Protein AF-A0AAV3ZLS0-F1 (afdb_monomer)

Secondary structure (DSSP, 8-state):
----HHHHHHHHHHHHHHHHHHHT--TT--HHHHHHHHTPPPHHHHHHHHHHHHHHHHHT-TTSHHHHHHHSS-TTS--SS--S-TTTHHHHHHHT------

Sequence (102 aa):
MAVSCMVLRALDPIHHRGLRIALGAFRTTPINSLYAEAGEPSLEHRRMKLAFNYVLKLKSLPRNPCHDVVFEAPLSDFSADTKSEPNLVANTFEILRMPTSA

Organism: NCBI:txid259542

Solvent-accessible surface area (backbone atoms only — not comparable to full-atom values): 6647 Å² total; per-residue (Å²): 133,88,79,49,70,64,64,60,56,61,47,52,64,54,50,58,51,49,53,32,64,76,69,69,50,62,96,79,64,56,66,71,58,51,30,66,74,68,72,45,79,56,70,65,60,51,50,51,52,52,50,51,53,49,51,55,53,38,70,76,34,80,85,41,83,65,32,56,65,70,71,65,56,78,84,77,84,75,86,74,88,79,96,70,78,86,70,60,66,61,56,57,60,60,72,70,60,74,80,82,79,132

Structure (mmCIF, N/CA/C/O backbone):
data_AF-A0AAV3ZLS0-F1
#
_entry.id   AF-A0AAV3ZLS0-F1
#
loop_
_atom_site.group_PDB
_atom_site.id
_atom_site.type_symbol
_atom_site.label_atom_id
_atom_site.label_alt_id
_atom_site.label_comp_id
_atom_site.label_asym_id
_atom_site.label_entity_id
_atom_site.label_seq_id
_atom_site.pdbx_PDB_ins_code
_atom_site.Cartn_x
_atom_site.Cartn_y
_atom_site.Cartn_z
_atom_site.occupancy
_atom_site.B_iso_or_equiv
_atom_site.auth_seq_id
_atom_site.auth_comp_id
_atom_site.auth_asym_id
_atom_site.auth_atom_id
_atom_site.pdbx_PDB_model_num
ATOM 1 N N . MET A 1 1 ? -1.376 4.058 -20.031 1.00 38.41 1 MET A N 1
ATOM 2 C CA . MET A 1 1 ? -2.008 3.009 -19.194 1.00 38.41 1 MET A CA 1
ATOM 3 C C . MET A 1 1 ? -2.958 3.649 -18.185 1.00 38.41 1 MET A C 1
ATOM 5 O O . MET A 1 1 ? -2.587 3.866 -17.041 1.00 38.41 1 MET A O 1
ATOM 9 N N . ALA A 1 2 ? -4.192 3.958 -18.586 1.00 35.16 2 ALA A N 1
ATOM 10 C CA . ALA A 1 2 ? -5.249 4.316 -17.642 1.00 35.16 2 ALA A CA 1
ATOM 11 C C . ALA A 1 2 ? -5.858 3.020 -17.088 1.00 35.16 2 ALA A C 1
ATOM 13 O O . ALA A 1 2 ? -6.963 2.629 -17.458 1.00 35.16 2 ALA A O 1
ATOM 14 N N . VAL A 1 3 ? -5.107 2.298 -16.249 1.00 48.47 3 VAL A N 1
ATOM 15 C CA . VAL A 1 3 ? -5.670 1.182 -15.477 1.00 48.47 3 VAL A CA 1
ATOM 16 C C . VAL A 1 3 ? -6.552 1.803 -14.397 1.00 48.47 3 VAL A C 1
ATOM 18 O O . VAL A 1 3 ? -6.117 2.070 -13.285 1.00 48.47 3 VAL A O 1
ATOM 21 N N . SER A 1 4 ? -7.767 2.150 -14.823 1.00 49.28 4 SER A N 1
ATOM 22 C CA . SER A 1 4 ? -8.967 2.471 -14.057 1.00 49.28 4 SER A CA 1
ATOM 23 C C . SER A 1 4 ? -8.721 2.828 -12.589 1.00 49.28 4 SER A C 1
ATOM 25 O O . SER A 1 4 ? -8.787 1.975 -11.699 1.00 49.28 4 SER A O 1
ATOM 27 N N . CYS A 1 5 ? -8.513 4.120 -12.313 1.00 56.81 5 CYS A N 1
ATOM 28 C CA . CYS A 1 5 ? -8.502 4.603 -10.933 1.00 56.81 5 CYS A CA 1
ATOM 29 C C . CYS A 1 5 ? -9.819 4.249 -10.210 1.00 56.81 5 CYS A C 1
ATOM 31 O O . CYS A 1 5 ? -9.806 4.070 -8.996 1.00 56.81 5 CYS A O 1
ATOM 33 N N . MET A 1 6 ? -10.929 4.059 -10.946 1.00 57.72 6 MET A N 1
ATOM 34 C CA . MET A 1 6 ? -12.202 3.588 -10.390 1.00 57.72 6 MET A CA 1
ATOM 35 C C . MET A 1 6 ? -12.121 2.174 -9.815 1.00 57.72 6 MET A C 1
ATOM 37 O O . MET A 1 6 ? -12.609 1.958 -8.710 1.00 57.72 6 MET A O 1
ATOM 41 N N . VAL A 1 7 ? -11.505 1.219 -10.518 1.00 67.12 7 VAL A N 1
ATOM 42 C CA . VAL A 1 7 ? -11.425 -0.173 -10.033 1.00 67.12 7 VAL A CA 1
ATOM 43 C C . VAL A 1 7 ? -10.578 -0.254 -8.764 1.00 67.12 7 VAL A C 1
ATOM 45 O O . VAL A 1 7 ? -10.957 -0.932 -7.812 1.00 67.12 7 VAL A O 1
ATOM 48 N N . LEU A 1 8 ? -9.469 0.486 -8.705 1.00 76.81 8 LEU A N 1
ATOM 49 C CA . LEU A 1 8 ? -8.626 0.523 -7.508 1.00 76.81 8 LEU A CA 1
ATOM 50 C C . LEU A 1 8 ? -9.323 1.228 -6.337 1.00 76.81 8 LEU A C 1
ATOM 52 O O . LEU A 1 8 ? -9.265 0.734 -5.214 1.00 76.81 8 LEU A O 1
ATOM 56 N N . ARG A 1 9 ? -10.046 2.324 -6.597 1.00 80.69 9 ARG A N 1
ATOM 57 C CA . ARG A 1 9 ? -10.817 3.051 -5.573 1.00 80.69 9 ARG A CA 1
ATOM 58 C C . ARG A 1 9 ? -11.987 2.244 -5.014 1.00 80.69 9 ARG A C 1
ATOM 60 O O . ARG A 1 9 ? -12.313 2.380 -3.840 1.00 80.69 9 ARG A O 1
ATOM 67 N N . ALA A 1 10 ? -12.608 1.382 -5.819 1.00 86.69 10 ALA A N 1
ATOM 68 C CA . ALA A 1 10 ? -13.695 0.516 -5.361 1.00 86.69 10 ALA A CA 1
ATOM 69 C C . ALA A 1 10 ? -13.232 -0.545 -4.345 1.00 86.69 10 ALA A C 1
ATOM 71 O O . ALA A 1 10 ? -14.039 -1.037 -3.556 1.00 86.69 10 ALA A O 1
ATOM 72 N N . LEU A 1 11 ? -11.939 -0.882 -4.328 1.00 89.00 11 LEU A N 1
ATOM 73 C CA . LEU A 1 11 ? -11.387 -1.877 -3.411 1.00 89.00 11 LEU A CA 1
ATOM 74 C C . LEU A 1 11 ? -11.201 -1.336 -1.984 1.00 89.00 11 LEU A C 1
ATOM 76 O O . LEU A 1 11 ? -11.288 -2.095 -1.018 1.00 89.00 11 LEU A O 1
ATOM 80 N N . ASP A 1 12 ? -10.990 -0.029 -1.842 1.00 88.50 12 ASP A N 1
ATOM 81 C CA . ASP A 1 12 ? -10.748 0.629 -0.556 1.00 88.50 12 ASP A CA 1
ATOM 82 C C . ASP A 1 12 ? -11.921 0.466 0.442 1.00 88.50 12 ASP A C 1
ATOM 84 O O . ASP A 1 12 ? -11.686 0.016 1.569 1.00 88.50 12 ASP A O 1
ATOM 88 N N . PRO A 1 13 ? -13.201 0.715 0.078 1.00 89.75 13 PRO A N 1
ATOM 89 C CA . PRO A 1 13 ? -14.320 0.489 0.995 1.00 89.75 13 PRO A CA 1
ATOM 90 C C . PRO A 1 13 ? -14.527 -0.991 1.346 1.00 89.75 13 PRO A C 1
ATOM 92 O O . PRO A 1 13 ? -14.936 -1.298 2.469 1.00 89.75 13 PRO A O 1
ATOM 95 N N . ILE A 1 14 ? -14.224 -1.914 0.424 1.00 91.81 14 ILE A N 1
ATOM 96 C CA . ILE A 1 14 ? -14.310 -3.361 0.675 1.00 91.81 14 ILE A CA 1
ATOM 97 C C . ILE A 1 14 ? -13.278 -3.761 1.733 1.00 91.81 14 ILE A C 1
ATOM 99 O O . ILE A 1 14 ? -13.617 -4.458 2.6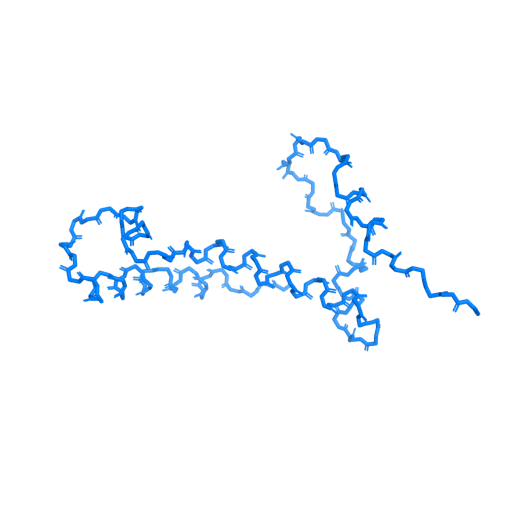90 1.00 91.81 14 ILE A O 1
ATOM 103 N N . HIS A 1 15 ? -12.045 -3.268 1.610 1.00 91.00 15 HIS A N 1
ATOM 104 C CA . HIS A 1 15 ? -10.971 -3.545 2.558 1.00 91.00 15 HIS A CA 1
ATOM 105 C C . HIS A 1 15 ? -11.277 -3.009 3.961 1.00 91.00 15 HIS A C 1
ATOM 107 O O . HIS A 1 15 ? -11.226 -3.769 4.929 1.00 91.00 15 HIS A O 1
ATOM 113 N N . HIS A 1 16 ? -11.691 -1.744 4.081 1.00 91.25 16 HIS A N 1
ATOM 114 C CA . HIS A 1 16 ? -12.044 -1.160 5.381 1.00 91.25 16 HIS A CA 1
ATOM 115 C C . HIS A 1 16 ? -13.196 -1.910 6.061 1.00 91.25 16 HIS A C 1
ATOM 117 O O . HIS A 1 16 ? -13.199 -2.094 7.281 1.00 91.25 16 HIS A O 1
ATOM 123 N N . ARG A 1 17 ? -14.191 -2.354 5.284 1.00 92.75 17 ARG A N 1
ATOM 124 C CA . ARG A 1 17 ? -15.317 -3.120 5.823 1.00 92.75 17 ARG A CA 1
ATOM 125 C C . ARG A 1 17 ? -14.901 -4.529 6.236 1.00 92.75 17 ARG A C 1
ATOM 127 O O . ARG A 1 17 ? -15.350 -4.990 7.281 1.00 92.75 17 ARG A O 1
ATOM 134 N N . GLY A 1 18 ? -14.033 -5.175 5.459 1.00 92.62 18 GLY A N 1
ATOM 135 C CA . GLY A 1 18 ? -13.452 -6.474 5.794 1.00 92.62 18 GLY A CA 1
ATOM 136 C C . GLY A 1 18 ? -12.693 -6.438 7.119 1.00 92.62 18 GLY A C 1
ATOM 137 O O . GLY A 1 18 ? -12.986 -7.244 7.997 1.00 92.62 18 GLY A O 1
ATOM 138 N N . LEU A 1 19 ? -11.813 -5.446 7.310 1.00 93.00 19 LEU A N 1
ATOM 139 C CA . LEU A 1 19 ? -11.090 -5.246 8.575 1.00 93.00 19 LEU A CA 1
ATOM 140 C C . LEU A 1 19 ? -12.042 -5.081 9.759 1.00 93.00 19 LEU A C 1
ATOM 142 O O . LEU A 1 19 ? -11.841 -5.668 10.816 1.00 93.00 19 LEU A O 1
ATOM 146 N N . ARG A 1 20 ? -13.124 -4.323 9.569 1.00 93.88 20 ARG A N 1
ATOM 147 C CA . ARG A 1 20 ? -14.114 -4.098 10.621 1.00 93.88 20 ARG A CA 1
ATOM 148 C C . ARG A 1 20 ? -14.849 -5.377 11.027 1.00 93.88 20 ARG A C 1
ATOM 150 O O . ARG A 1 20 ? -15.103 -5.571 12.210 1.00 93.88 20 ARG A O 1
ATOM 157 N N . ILE A 1 21 ? -15.184 -6.234 10.061 1.00 94.31 21 ILE A N 1
ATOM 158 C CA . ILE A 1 21 ? -15.827 -7.531 10.319 1.00 94.31 21 ILE A CA 1
ATOM 159 C C . ILE A 1 21 ? -14.841 -8.488 10.997 1.00 94.31 21 ILE A C 1
ATOM 161 O O . ILE A 1 21 ? -15.211 -9.129 11.973 1.00 94.31 21 ILE A O 1
ATOM 165 N N . ALA A 1 22 ? -13.596 -8.552 10.518 1.00 92.88 22 ALA A N 1
ATOM 166 C CA . ALA A 1 22 ? -12.570 -9.444 11.056 1.00 92.88 22 ALA A CA 1
ATOM 167 C C . ALA A 1 22 ? -12.174 -9.094 12.500 1.00 92.88 22 ALA A C 1
ATOM 169 O O . ALA A 1 22 ? -12.031 -9.990 13.325 1.00 92.88 22 ALA A O 1
ATOM 170 N N . LEU A 1 23 ? -12.045 -7.800 12.812 1.00 91.19 23 LEU A N 1
ATOM 171 C CA . LEU A 1 23 ? -11.713 -7.310 14.154 1.00 91.19 23 LEU A CA 1
ATOM 172 C C . LEU A 1 23 ? -12.928 -7.191 15.089 1.00 91.19 23 LEU A C 1
ATOM 174 O O . LEU A 1 23 ? -12.764 -6.902 16.269 1.00 91.19 23 LEU A O 1
ATOM 178 N N . GLY A 1 24 ? -14.156 -7.330 14.578 1.00 93.31 24 GLY A N 1
ATOM 179 C CA . GLY A 1 24 ? -15.370 -7.084 15.367 1.00 93.31 24 GLY A CA 1
ATOM 180 C C . GLY A 1 24 ? -15.530 -5.628 15.834 1.00 93.31 24 GLY A C 1
ATOM 181 O O . GLY A 1 24 ? -16.191 -5.361 16.835 1.00 93.31 24 GLY A O 1
ATOM 182 N N . ALA A 1 25 ? -14.930 -4.667 15.130 1.00 92.06 25 ALA A N 1
ATOM 183 C CA . ALA A 1 25 ? -14.915 -3.268 15.544 1.00 92.06 25 ALA A CA 1
ATOM 184 C C . ALA A 1 25 ? -16.259 -2.555 15.277 1.00 92.06 25 ALA A C 1
ATOM 186 O O . ALA A 1 25 ? -16.940 -2.808 14.277 1.00 92.06 25 ALA A O 1
ATOM 187 N N . PHE A 1 26 ? -16.635 -1.598 16.138 1.00 90.31 26 PHE A N 1
ATOM 188 C CA . PHE A 1 26 ? -17.852 -0.785 15.960 1.00 90.31 26 PHE A CA 1
ATOM 189 C C . PHE A 1 26 ? -17.886 -0.101 14.604 1.00 90.31 26 PHE A C 1
ATOM 191 O O . PHE A 1 26 ? -16.841 0.300 14.131 1.00 90.31 26 PHE A O 1
ATOM 198 N N . ARG A 1 27 ? -19.064 0.140 14.011 1.00 86.50 27 ARG A N 1
ATOM 199 C CA . ARG A 1 27 ? -19.232 0.819 12.699 1.00 86.50 27 ARG A CA 1
ATOM 200 C C . ARG A 1 27 ? -18.613 2.219 12.610 1.00 86.50 27 ARG A C 1
ATOM 202 O O . ARG A 1 27 ? -18.310 2.666 11.510 1.00 86.50 27 ARG A O 1
ATOM 209 N N . THR A 1 28 ? -18.420 2.876 13.748 1.00 92.88 28 THR A N 1
ATOM 210 C CA . THR A 1 28 ? -17.894 4.240 13.872 1.00 92.88 28 THR A CA 1
ATOM 211 C C . THR A 1 28 ? -16.396 4.298 14.155 1.00 92.88 28 THR A C 1
ATOM 213 O O . THR A 1 28 ? -15.849 5.397 14.181 1.00 92.88 28 THR A O 1
ATOM 216 N N . THR A 1 29 ? -15.707 3.163 14.362 1.00 91.25 29 THR A N 1
ATOM 217 C CA . THR A 1 29 ? -14.259 3.217 14.612 1.00 91.25 29 THR A CA 1
ATOM 218 C C . THR A 1 29 ? -13.532 3.840 13.416 1.00 91.25 29 THR A C 1
ATOM 220 O O . THR A 1 29 ? -13.830 3.481 12.263 1.00 91.25 29 THR A O 1
ATOM 223 N N . PRO A 1 30 ? -12.597 4.772 13.668 1.00 91.31 30 PRO A N 1
ATOM 224 C CA . PRO A 1 30 ? -11.825 5.406 12.614 1.00 91.31 30 PRO A CA 1
ATOM 225 C C . PRO A 1 30 ? -10.872 4.398 11.962 1.00 91.31 30 PRO A C 1
ATOM 227 O O . PRO A 1 30 ? -10.389 3.460 12.596 1.00 91.31 30 PRO A O 1
ATOM 230 N N . ILE A 1 31 ? -10.584 4.605 10.678 1.00 88.81 31 ILE A N 1
ATOM 231 C CA . ILE A 1 31 ? -9.789 3.680 9.855 1.00 88.81 31 ILE A CA 1
ATOM 232 C C . ILE A 1 31 ? -8.344 3.559 10.362 1.00 88.81 31 ILE A C 1
ATOM 234 O O . ILE A 1 31 ? -7.789 2.467 10.372 1.00 88.81 31 ILE A O 1
ATOM 238 N N . ASN A 1 32 ? -7.758 4.651 10.856 1.00 89.75 32 ASN A N 1
ATOM 239 C CA . ASN A 1 32 ? -6.392 4.634 11.385 1.00 89.75 32 ASN A CA 1
ATOM 240 C C . ASN A 1 3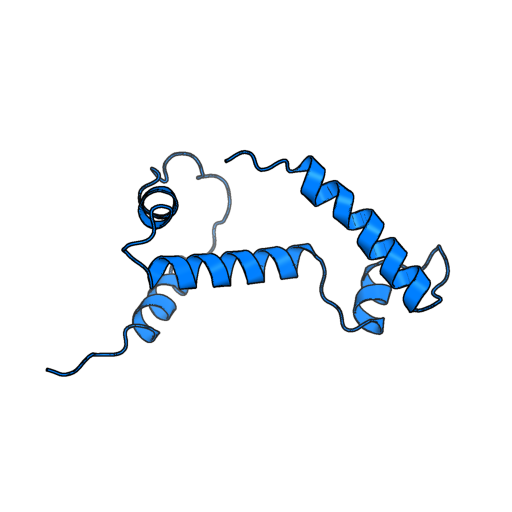2 ? -6.257 3.694 12.592 1.00 89.75 32 ASN A C 1
ATOM 242 O O . ASN A 1 32 ? -5.273 2.969 12.699 1.00 89.75 32 ASN A O 1
ATOM 246 N N . SER A 1 33 ? -7.272 3.652 13.460 1.00 91.75 33 SER A N 1
ATOM 247 C CA . SER A 1 33 ? -7.307 2.706 14.578 1.00 91.75 33 SER A CA 1
ATOM 248 C C . SER A 1 33 ? -7.487 1.264 14.103 1.00 91.75 33 SER A C 1
ATOM 250 O O . SER A 1 33 ? -6.898 0.368 14.690 1.00 91.75 33 SER A O 1
ATOM 252 N N . LEU A 1 34 ? -8.244 1.029 13.021 1.00 91.81 34 LEU A N 1
ATOM 253 C CA . LEU A 1 34 ? -8.366 -0.310 12.428 1.00 91.81 34 LEU A CA 1
ATOM 254 C C . LEU A 1 34 ? -7.026 -0.821 11.891 1.00 91.81 34 LEU A C 1
ATOM 256 O O . LEU A 1 34 ? -6.718 -1.992 12.075 1.00 91.81 34 LEU A O 1
ATOM 260 N N . TYR A 1 35 ? -6.233 0.040 11.250 1.00 92.69 35 TYR A N 1
ATOM 261 C CA . TYR A 1 35 ? -4.902 -0.333 10.767 1.00 92.69 35 TYR A CA 1
ATOM 262 C C . TYR A 1 35 ? -3.933 -0.641 11.910 1.00 92.69 35 TYR A C 1
ATOM 264 O O . TYR A 1 35 ? -3.201 -1.625 11.835 1.00 92.69 35 TYR A O 1
ATOM 272 N N . ALA A 1 36 ? -3.965 0.157 12.982 1.00 90.88 36 ALA A N 1
ATOM 273 C CA . ALA A 1 36 ? -3.144 -0.087 14.165 1.00 90.88 36 ALA A CA 1
ATOM 274 C C . ALA A 1 36 ? -3.477 -1.433 14.832 1.00 90.88 36 ALA A C 1
ATOM 276 O O . ALA A 1 36 ? -2.567 -2.185 15.163 1.00 90.88 36 ALA A O 1
ATOM 277 N N . GLU A 1 37 ? -4.766 -1.753 14.970 1.00 91.88 37 GLU A N 1
ATOM 278 C CA . GLU A 1 37 ? -5.222 -2.992 15.612 1.00 91.88 37 GLU A CA 1
ATOM 279 C C . GLU A 1 37 ? -5.001 -4.232 14.733 1.00 91.88 37 GLU A C 1
ATOM 281 O O . GLU A 1 37 ? -4.579 -5.277 15.216 1.00 91.88 37 GLU A O 1
ATOM 286 N N . ALA A 1 38 ? -5.255 -4.129 13.423 1.00 89.44 38 ALA A N 1
ATOM 287 C CA . ALA A 1 38 ? -5.027 -5.231 12.487 1.00 89.44 38 ALA A CA 1
ATOM 288 C C . ALA A 1 38 ? -3.536 -5.505 12.229 1.00 89.44 38 ALA A C 1
ATOM 290 O O . ALA A 1 38 ? -3.202 -6.560 11.696 1.00 89.44 38 ALA A O 1
ATOM 291 N N . GLY A 1 39 ? -2.653 -4.543 12.523 1.00 89.50 39 GLY A N 1
ATOM 292 C CA . GLY A 1 39 ? -1.247 -4.587 12.110 1.00 89.50 39 GLY A CA 1
ATOM 293 C C . GLY A 1 39 ? -1.049 -4.490 10.590 1.00 89.50 39 GLY A C 1
ATOM 294 O O . GLY A 1 39 ? 0.035 -4.780 10.087 1.00 89.50 39 GLY A O 1
ATOM 295 N N . GLU A 1 40 ? -2.085 -4.090 9.849 1.00 87.62 40 GLU A N 1
ATOM 296 C CA . GLU A 1 40 ? -2.078 -4.021 8.388 1.00 87.62 40 GLU A CA 1
ATOM 297 C C . GLU A 1 40 ? -1.905 -2.569 7.911 1.00 87.62 40 GLU A C 1
ATOM 299 O O . GLU A 1 40 ? -2.598 -1.672 8.397 1.00 87.62 40 GLU A O 1
ATOM 304 N N . PRO A 1 41 ? -1.015 -2.299 6.938 1.00 85.81 41 PRO A N 1
ATOM 305 C CA . PRO A 1 41 ? -0.877 -0.977 6.341 1.00 85.81 41 PRO A CA 1
ATOM 306 C C . PRO A 1 41 ? -2.020 -0.683 5.359 1.00 85.81 41 PRO A C 1
ATOM 308 O O . PRO A 1 41 ? -2.664 -1.589 4.827 1.00 85.81 41 PRO A O 1
ATOM 311 N N . SER A 1 42 ? -2.228 0.596 5.032 1.00 86.62 42 SER A N 1
ATOM 312 C CA . SER A 1 42 ? -3.240 0.966 4.038 1.00 86.62 42 SER A CA 1
ATOM 313 C C . SER A 1 42 ? -2.938 0.388 2.648 1.00 86.62 42 SER A C 1
ATOM 315 O O . SER A 1 42 ? -1.782 0.167 2.262 1.00 86.62 42 SER A O 1
ATOM 317 N N . LEU A 1 43 ? -3.994 0.178 1.853 1.00 87.38 43 LEU A N 1
ATOM 318 C CA . LEU A 1 43 ? -3.872 -0.346 0.488 1.00 87.38 43 LEU A CA 1
ATOM 319 C C . LEU A 1 43 ? -2.967 0.508 -0.404 1.00 87.38 43 LEU A C 1
ATOM 321 O O . LEU A 1 43 ? -2.303 -0.031 -1.285 1.00 87.38 43 LEU A O 1
ATOM 325 N N . GLU A 1 44 ? -2.910 1.816 -0.173 1.00 86.62 44 GLU A N 1
ATOM 326 C CA . GLU A 1 44 ? -2.024 2.723 -0.898 1.00 86.62 44 GLU A CA 1
A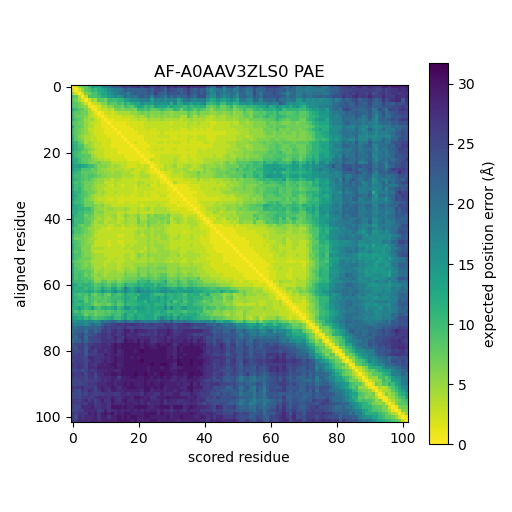TOM 327 C C . GLU A 1 44 ? -0.548 2.381 -0.674 1.00 86.62 44 GLU A C 1
ATOM 329 O O . GLU A 1 44 ? 0.185 2.163 -1.640 1.00 86.62 44 GLU A O 1
ATOM 334 N N . HIS A 1 45 ? -0.128 2.218 0.583 1.00 87.25 45 HIS A N 1
ATOM 335 C CA . HIS A 1 45 ? 1.243 1.823 0.913 1.00 87.25 45 HIS A CA 1
ATOM 336 C C . HIS A 1 45 ? 1.587 0.460 0.314 1.00 87.25 45 HIS A C 1
ATOM 338 O O . HIS A 1 45 ? 2.678 0.257 -0.225 1.00 87.25 45 HIS A O 1
ATOM 344 N N . ARG A 1 46 ? 0.635 -0.479 0.343 1.00 89.81 46 ARG A N 1
ATOM 345 C CA . ARG A 1 46 ? 0.807 -1.787 -0.292 1.00 89.81 46 ARG A CA 1
ATOM 346 C C . ARG A 1 46 ? 0.977 -1.659 -1.807 1.00 89.81 46 ARG A C 1
ATOM 348 O O . ARG A 1 46 ? 1.873 -2.294 -2.358 1.00 89.81 46 ARG A O 1
ATOM 355 N N . ARG A 1 47 ? 0.172 -0.831 -2.479 1.00 90.25 47 ARG A N 1
ATOM 356 C CA . 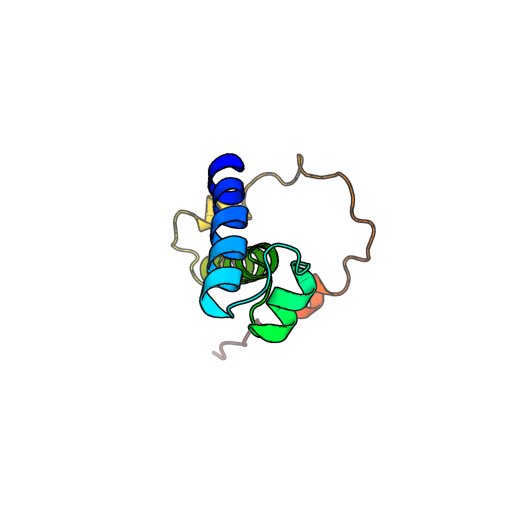ARG A 1 47 ? 0.297 -0.555 -3.923 1.00 90.25 47 ARG A CA 1
ATOM 357 C C . ARG A 1 47 ? 1.650 0.066 -4.248 1.00 90.25 47 ARG A C 1
ATOM 359 O O . ARG A 1 47 ? 2.303 -0.413 -5.168 1.00 90.25 47 ARG A O 1
ATOM 366 N N . MET A 1 48 ? 2.100 1.050 -3.472 1.00 89.88 48 MET A N 1
ATOM 367 C CA . MET A 1 48 ? 3.413 1.676 -3.648 1.00 89.88 48 MET A CA 1
ATOM 368 C C . MET A 1 48 ? 4.544 0.652 -3.494 1.00 89.88 48 MET A C 1
ATOM 370 O O . MET A 1 48 ? 5.409 0.561 -4.362 1.00 89.88 48 MET A O 1
ATOM 374 N N . LYS A 1 49 ? 4.501 -0.188 -2.453 1.00 91.38 49 LYS A N 1
ATOM 375 C CA . LYS A 1 49 ? 5.480 -1.267 -2.248 1.00 91.38 49 LYS A CA 1
ATOM 376 C C . LYS A 1 49 ? 5.497 -2.257 -3.415 1.00 91.38 49 LYS A C 1
ATOM 378 O O . LYS A 1 49 ? 6.567 -2.642 -3.881 1.00 91.38 49 LYS A O 1
ATOM 383 N N . LEU A 1 50 ? 4.324 -2.676 -3.892 1.00 90.19 50 LEU A N 1
ATOM 384 C CA . LEU A 1 50 ? 4.214 -3.583 -5.037 1.00 90.19 50 LEU A CA 1
ATOM 385 C C . LEU A 1 50 ? 4.741 -2.936 -6.320 1.00 90.19 50 LEU A C 1
ATOM 387 O O . LEU A 1 50 ? 5.481 -3.585 -7.054 1.00 90.19 50 LEU A O 1
ATOM 391 N N . ALA A 1 51 ? 4.391 -1.674 -6.571 1.00 88.50 51 ALA A N 1
ATOM 392 C CA . ALA A 1 51 ? 4.868 -0.920 -7.722 1.00 88.50 51 ALA A CA 1
ATOM 393 C C . ALA A 1 51 ? 6.395 -0.799 -7.698 1.00 88.50 51 ALA A C 1
ATOM 395 O O . ALA A 1 51 ? 7.050 -1.109 -8.689 1.00 88.50 51 ALA A O 1
ATOM 396 N N . PHE A 1 52 ? 6.968 -0.451 -6.546 1.00 90.00 52 PHE A N 1
ATOM 397 C CA . PHE A 1 52 ? 8.413 -0.361 -6.370 1.00 90.00 52 PHE A CA 1
ATOM 398 C C . PHE A 1 52 ? 9.108 -1.701 -6.640 1.00 90.00 52 PHE A C 1
ATOM 400 O O . PHE A 1 52 ? 10.010 -1.777 -7.471 1.00 90.00 52 PHE A O 1
ATOM 407 N N . ASN A 1 53 ? 8.632 -2.784 -6.021 1.00 90.81 53 ASN A N 1
ATOM 408 C CA . ASN A 1 53 ? 9.169 -4.126 -6.254 1.00 90.81 53 ASN A CA 1
ATOM 409 C C . ASN A 1 53 ? 9.066 -4.549 -7.725 1.00 90.81 53 ASN A C 1
ATOM 411 O O . ASN A 1 53 ? 9.973 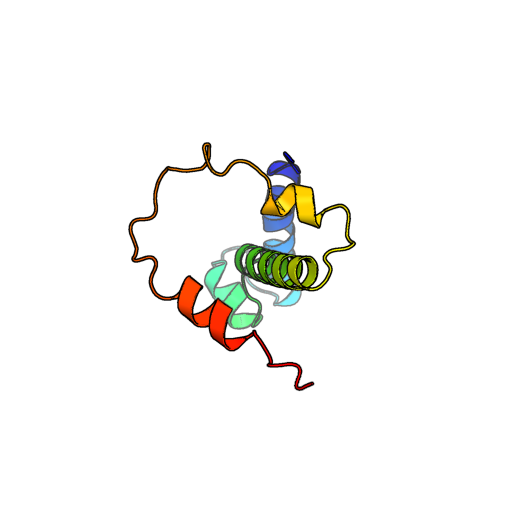-5.191 -8.254 1.00 90.81 53 ASN A O 1
ATOM 415 N N . TYR A 1 54 ? 7.964 -4.197 -8.387 1.00 90.25 54 TYR A N 1
ATOM 416 C CA . TYR A 1 54 ? 7.763 -4.487 -9.799 1.00 90.25 54 TYR A CA 1
ATOM 417 C C . TYR A 1 54 ? 8.765 -3.731 -10.673 1.00 90.25 54 TYR A C 1
ATOM 419 O O . TYR A 1 54 ? 9.407 -4.349 -11.517 1.00 90.25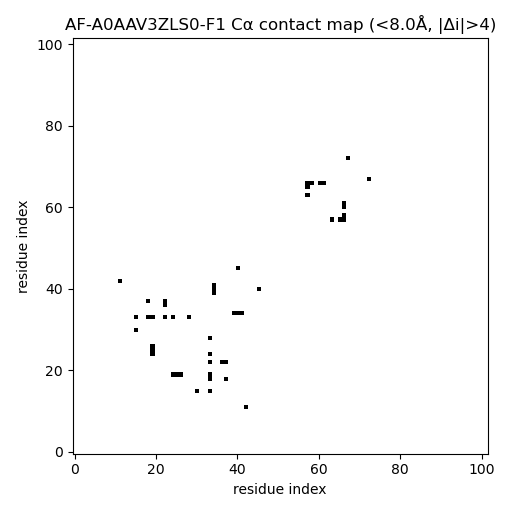 54 TYR A O 1
ATOM 427 N N . VAL A 1 55 ? 8.974 -2.436 -10.423 1.00 87.31 55 VAL A N 1
ATOM 428 C CA . VAL A 1 55 ? 9.964 -1.615 -11.140 1.00 87.31 55 VAL A CA 1
ATOM 429 C C . VAL A 1 55 ? 11.383 -2.148 -10.933 1.00 87.31 55 VAL A C 1
ATOM 431 O O . VAL A 1 55 ? 12.129 -2.286 -11.901 1.00 87.31 55 VAL A O 1
ATOM 434 N N . LEU A 1 56 ? 11.752 -2.517 -9.703 1.00 88.81 56 LEU A N 1
ATOM 435 C CA . LEU A 1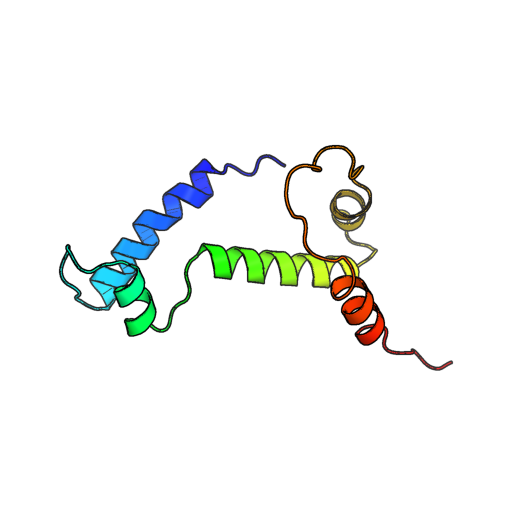 56 ? 13.056 -3.129 -9.428 1.00 88.81 56 LEU A CA 1
ATOM 436 C C . LEU A 1 56 ? 13.247 -4.432 -10.210 1.00 88.81 56 LEU A C 1
ATOM 438 O O . LEU A 1 56 ? 14.286 -4.646 -10.837 1.00 88.81 56 LEU A O 1
ATOM 442 N N . LYS A 1 57 ? 12.225 -5.292 -10.219 1.00 88.19 57 LYS A N 1
ATOM 443 C CA . LYS A 1 57 ? 12.259 -6.553 -10.961 1.00 88.19 57 LYS A CA 1
ATOM 444 C C . LYS A 1 57 ? 12.335 -6.327 -12.471 1.00 88.19 57 LYS A C 1
ATOM 446 O O . LYS A 1 57 ? 13.080 -7.032 -13.144 1.00 88.19 57 LYS A O 1
ATOM 451 N N . LEU A 1 58 ? 11.598 -5.348 -12.992 1.00 88.25 58 LEU A N 1
ATOM 452 C CA . LEU A 1 58 ? 11.653 -4.950 -14.398 1.00 88.25 58 LEU A CA 1
ATOM 453 C C . LEU A 1 58 ? 13.053 -4.500 -14.797 1.00 88.25 58 LEU A C 1
ATOM 455 O O . LEU A 1 58 ? 13.552 -4.929 -15.830 1.00 88.25 58 LEU A O 1
ATOM 459 N N . LYS A 1 59 ? 13.709 -3.698 -13.957 1.00 83.25 59 LYS A N 1
ATOM 460 C CA . LYS A 1 59 ? 15.067 -3.213 -14.212 1.00 83.25 59 LYS A CA 1
ATOM 461 C C . LYS A 1 59 ? 16.105 -4.338 -14.248 1.00 83.25 59 LYS A C 1
ATOM 463 O O . LYS A 1 59 ? 17.057 -4.271 -15.014 1.00 83.25 59 LYS A O 1
ATOM 468 N N . SER A 1 60 ? 15.906 -5.393 -13.460 1.00 85.56 60 SER A N 1
ATOM 469 C CA . SER A 1 60 ? 16.760 -6.587 -1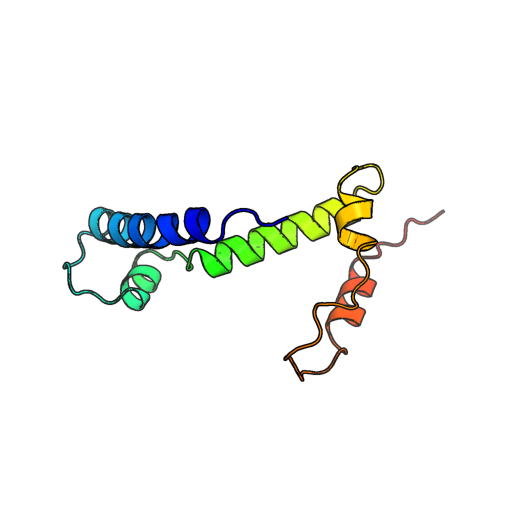3.501 1.00 85.56 60 SER A CA 1
ATOM 470 C C . SER A 1 60 ? 16.498 -7.491 -14.718 1.00 85.56 60 SER A C 1
ATOM 472 O O . SER A 1 60 ? 17.255 -8.437 -14.935 1.00 85.56 60 SER A O 1
ATOM 474 N N . LEU A 1 61 ? 15.428 -7.256 -15.486 1.00 86.38 61 LEU A N 1
ATOM 475 C CA . LEU A 1 61 ? 14.990 -8.105 -16.596 1.00 86.38 61 LEU A CA 1
ATOM 476 C C . LEU A 1 61 ? 14.904 -7.296 -17.904 1.00 86.38 61 LEU A C 1
ATOM 478 O O . LEU A 1 61 ? 13.800 -7.009 -18.373 1.00 86.38 61 LEU A O 1
ATOM 482 N N . PRO A 1 62 ? 16.046 -6.992 -18.550 1.00 77.12 62 PRO A N 1
ATOM 483 C CA . PRO A 1 62 ? 16.089 -6.155 -19.755 1.00 77.12 62 PRO A CA 1
ATOM 484 C C . PRO A 1 62 ? 15.404 -6.791 -20.976 1.00 77.12 62 PRO A C 1
ATOM 486 O O . PRO A 1 62 ? 15.102 -6.112 -21.942 1.00 77.12 62 PRO A O 1
ATOM 489 N N . ARG A 1 63 ? 15.132 -8.103 -20.946 1.00 83.25 63 ARG A N 1
ATOM 490 C CA . ARG A 1 63 ? 14.421 -8.821 -22.020 1.00 83.25 63 ARG A CA 1
ATOM 491 C C . ARG A 1 63 ? 12.894 -8.694 -21.930 1.00 83.25 63 ARG A C 1
ATOM 493 O O . ARG A 1 63 ? 12.177 -9.193 -22.794 1.00 83.25 63 ARG A O 1
ATOM 500 N N . ASN A 1 64 ? 12.366 -8.112 -20.858 1.00 81.94 64 ASN A N 1
ATOM 501 C CA . ASN A 1 64 ? 10.926 -8.008 -20.686 1.00 81.94 64 ASN A CA 1
ATOM 502 C C . ASN A 1 64 ? 10.356 -6.882 -21.574 1.00 81.94 64 ASN A C 1
ATOM 504 O O . ASN A 1 64 ? 10.825 -5.758 -21.457 1.00 81.94 64 ASN A O 1
ATOM 508 N N . PRO A 1 65 ? 9.295 -7.111 -22.369 1.00 81.69 65 PRO A N 1
ATOM 509 C CA . PRO A 1 65 ? 8.743 -6.094 -23.279 1.00 81.69 65 PRO A CA 1
ATOM 510 C C . PRO A 1 65 ? 8.168 -4.859 -22.567 1.00 81.69 65 PRO A C 1
ATOM 512 O O . PRO A 1 65 ? 7.976 -3.814 -23.174 1.00 81.69 65 PRO A O 1
ATOM 515 N N . CYS A 1 66 ? 7.879 -4.966 -21.267 1.00 77.88 66 CYS A N 1
ATOM 516 C CA . CYS A 1 66 ? 7.450 -3.834 -20.445 1.00 77.88 66 CYS A CA 1
ATOM 517 C C . CYS A 1 66 ? 8.629 -2.991 -19.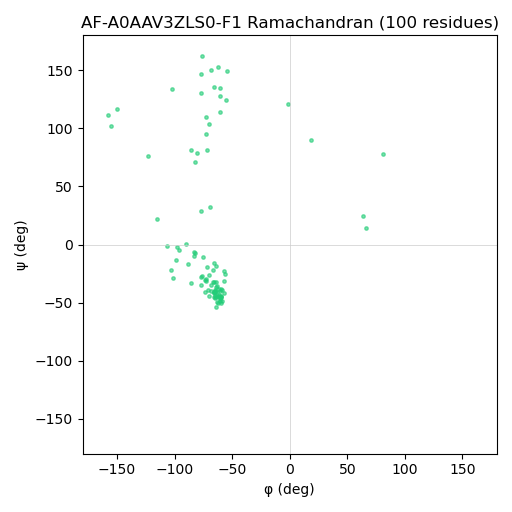919 1.00 77.88 66 CYS A C 1
ATOM 519 O O . CYS A 1 66 ? 8.385 -1.978 -19.274 1.00 77.88 66 CYS A O 1
ATOM 521 N N . HIS A 1 67 ? 9.884 -3.408 -20.125 1.00 82.12 67 HIS A N 1
ATOM 522 C CA . HIS A 1 67 ? 11.061 -2.628 -19.736 1.00 82.12 67 HIS A CA 1
ATOM 523 C C . HIS A 1 67 ? 11.107 -1.320 -20.536 1.00 82.12 67 HIS A C 1
ATOM 525 O O . HIS A 1 67 ? 11.083 -0.238 -19.954 1.00 82.12 67 HIS A O 1
ATOM 531 N N . ASP A 1 68 ? 11.038 -1.425 -21.859 1.00 78.44 68 ASP A N 1
ATOM 532 C CA . ASP A 1 68 ? 11.171 -0.278 -22.760 1.00 78.44 68 ASP A CA 1
ATOM 533 C C . ASP A 1 68 ? 10.005 0.703 -22.565 1.00 78.44 68 ASP A C 1
ATOM 535 O O . ASP A 1 68 ? 10.194 1.903 -22.421 1.00 78.44 68 ASP A O 1
ATOM 539 N N . VAL A 1 69 ? 8.788 0.186 -22.373 1.00 81.25 69 VAL A N 1
ATOM 540 C CA . VAL A 1 69 ? 7.592 1.011 -22.121 1.00 81.25 69 VAL A CA 1
ATOM 541 C C . VAL A 1 69 ? 7.674 1.811 -20.813 1.00 81.25 69 VAL A C 1
ATOM 543 O O . VAL A 1 69 ? 7.154 2.922 -20.739 1.00 81.25 69 VAL A O 1
ATOM 546 N N . VAL A 1 70 ? 8.278 1.251 -19.761 1.00 79.56 70 VAL A N 1
ATOM 547 C CA . VAL A 1 70 ? 8.343 1.898 -18.438 1.00 79.56 70 VAL A CA 1
ATOM 548 C C . VAL A 1 70 ? 9.534 2.852 -18.331 1.00 79.56 70 VAL A C 1
ATOM 550 O O . VAL A 1 70 ? 9.424 3.863 -17.639 1.00 79.56 70 VAL A O 1
ATOM 553 N N . PHE A 1 71 ? 10.653 2.553 -18.996 1.00 79.12 71 PHE A N 1
ATOM 554 C CA . PHE A 1 71 ? 11.896 3.322 -18.869 1.00 79.12 71 PHE A CA 1
ATOM 555 C C . PHE A 1 71 ? 12.190 4.266 -20.046 1.00 79.12 71 PHE A C 1
ATOM 557 O O . PHE A 1 71 ? 12.923 5.230 -19.841 1.00 79.12 71 PHE A O 1
ATOM 564 N N . GLU A 1 72 ? 11.623 4.048 -21.237 1.00 68.94 72 GLU A N 1
ATOM 565 C CA . GLU A 1 72 ? 11.817 4.921 -22.412 1.00 68.94 72 GLU A CA 1
ATOM 566 C C . GLU A 1 72 ? 10.682 5.934 -22.624 1.00 68.94 72 GLU A C 1
ATOM 568 O O . GLU A 1 72 ? 10.744 6.751 -23.544 1.00 68.94 72 GLU A O 1
ATOM 573 N N . ALA A 1 73 ? 9.637 5.921 -21.789 1.00 62.72 73 ALA A N 1
ATOM 574 C CA . ALA A 1 73 ? 8.569 6.909 -21.892 1.00 62.72 73 ALA A CA 1
ATOM 575 C C . ALA A 1 73 ? 9.140 8.333 -21.694 1.00 62.72 73 ALA A C 1
ATOM 577 O O . ALA A 1 73 ? 9.812 8.576 -20.686 1.00 62.72 73 ALA A O 1
ATOM 578 N N . PRO A 1 74 ? 8.883 9.289 -22.612 1.00 50.91 74 PRO A N 1
ATOM 579 C CA . PRO A 1 74 ? 9.370 10.653 -22.462 1.00 50.91 74 PRO A CA 1
ATOM 580 C C . PRO A 1 74 ? 8.794 11.266 -21.181 1.00 50.91 74 PRO A C 1
ATOM 582 O O . PRO A 1 74 ? 7.593 11.481 -21.041 1.00 50.91 74 PRO A O 1
ATOM 585 N N . LEU A 1 75 ? 9.688 11.542 -20.232 1.00 51.56 75 LEU A N 1
ATOM 586 C CA . LEU A 1 75 ? 9.441 12.181 -18.935 1.00 51.56 75 LEU A CA 1
ATOM 587 C C . LEU A 1 75 ? 9.062 13.675 -19.069 1.00 51.56 75 LEU A C 1
ATOM 589 O O . LEU A 1 75 ? 9.429 14.480 -18.217 1.00 51.56 75 LEU A O 1
ATOM 593 N N . SER A 1 76 ? 8.378 14.089 -20.140 1.00 49.03 76 SER A N 1
ATOM 594 C CA . SER A 1 76 ? 8.003 15.493 -20.369 1.00 49.03 76 SER A CA 1
ATOM 595 C C . SER A 1 76 ? 6.667 15.890 -19.740 1.00 49.03 76 SER A C 1
ATOM 597 O O . SER A 1 76 ? 6.427 17.079 -19.556 1.00 49.03 76 SER A O 1
ATOM 599 N N . ASP A 1 77 ? 5.820 14.925 -19.370 1.00 48.25 77 ASP A N 1
ATOM 600 C CA . ASP A 1 77 ? 4.408 15.211 -19.067 1.00 48.25 77 ASP A CA 1
ATOM 601 C C . ASP A 1 77 ? 4.062 15.155 -17.561 1.00 48.25 77 ASP A C 1
ATOM 603 O O . ASP A 1 77 ? 2.921 15.405 -17.180 1.00 48.25 77 ASP A O 1
ATOM 607 N N . PHE A 1 78 ? 5.028 14.845 -16.682 1.00 51.19 78 PHE A N 1
ATOM 608 C CA . PHE A 1 78 ? 4.816 14.668 -15.228 1.00 51.19 78 PHE A CA 1
ATOM 609 C C . PHE A 1 78 ? 5.533 15.703 -14.343 1.00 51.19 78 PHE A C 1
ATOM 611 O O . PHE A 1 78 ? 5.769 15.466 -13.158 1.00 51.19 78 PHE A O 1
ATOM 618 N N . SER A 1 79 ? 5.876 16.874 -14.876 1.00 42.03 79 SER A N 1
ATOM 619 C CA . SER A 1 79 ? 6.377 17.996 -14.077 1.00 42.03 79 SER A CA 1
ATOM 620 C C . SER A 1 79 ? 5.228 18.831 -13.505 1.00 42.03 79 SER A C 1
ATOM 622 O O . SER A 1 79 ? 4.906 19.907 -13.998 1.00 42.03 79 SER A O 1
ATOM 624 N N . ALA A 1 80 ? 4.653 18.364 -12.398 1.00 46.62 80 ALA A N 1
ATOM 625 C CA . ALA A 1 80 ? 4.121 19.265 -11.382 1.00 46.62 80 ALA A CA 1
ATOM 626 C C . ALA A 1 80 ? 4.227 18.605 -10.001 1.00 46.62 80 ALA A C 1
ATOM 628 O O . ALA A 1 80 ? 3.600 17.588 -9.725 1.00 46.62 80 ALA A O 1
ATOM 629 N N . ASP A 1 81 ? 5.033 19.244 -9.154 1.00 41.97 81 ASP A N 1
ATOM 630 C CA . ASP A 1 81 ? 4.990 19.174 -7.694 1.00 41.97 81 ASP A CA 1
ATOM 631 C C . ASP A 1 81 ? 5.653 17.972 -7.004 1.00 41.97 81 ASP A C 1
ATOM 633 O O . ASP A 1 81 ? 5.005 17.106 -6.436 1.00 41.97 81 ASP A O 1
ATOM 637 N N . THR A 1 82 ? 6.984 17.998 -6.905 1.00 42.16 82 THR A N 1
ATOM 638 C CA . THR A 1 82 ? 7.664 17.791 -5.608 1.00 42.16 82 THR A CA 1
ATOM 639 C C . THR A 1 82 ? 9.047 18.449 -5.629 1.00 42.16 82 THR A C 1
ATOM 641 O O . THR A 1 82 ? 10.013 17.942 -6.190 1.00 42.16 82 THR A O 1
ATOM 644 N N . LYS A 1 83 ? 9.153 19.620 -4.991 1.00 37.66 83 LYS A N 1
ATOM 645 C CA . LYS A 1 83 ? 10.435 20.168 -4.537 1.00 37.66 83 LYS A CA 1
ATOM 646 C C . LYS A 1 83 ? 10.896 19.339 -3.335 1.00 37.66 83 LYS A C 1
ATOM 648 O O . LYS A 1 83 ? 10.493 19.631 -2.216 1.00 37.66 83 LYS A O 1
ATOM 653 N N . SER A 1 84 ? 11.727 18.327 -3.540 1.00 40.41 84 SER A N 1
ATOM 654 C CA . SER A 1 84 ? 12.611 17.824 -2.482 1.00 40.41 84 SER A CA 1
ATOM 655 C C . SER A 1 84 ? 13.783 17.076 -3.107 1.00 40.41 84 SER A C 1
ATOM 657 O O . SER A 1 84 ? 13.605 16.037 -3.733 1.00 40.41 84 SER A O 1
ATOM 659 N N . GLU A 1 85 ? 14.944 17.700 -2.957 1.00 35.16 85 GLU A N 1
ATOM 660 C CA . GLU A 1 85 ? 16.315 17.330 -3.311 1.00 35.16 85 GLU A CA 1
ATOM 661 C C . GLU A 1 85 ? 16.584 15.949 -3.973 1.00 35.16 85 GLU A C 1
ATOM 663 O O . GLU A 1 85 ? 16.370 14.900 -3.359 1.00 35.16 85 GLU A O 1
ATOM 668 N N . PRO A 1 86 ? 17.162 15.922 -5.194 1.00 42.44 86 PRO A N 1
ATOM 669 C CA . PRO A 1 86 ? 17.425 14.716 -5.990 1.00 42.44 86 PRO A CA 1
ATOM 670 C C . PRO A 1 86 ? 18.652 13.896 -5.529 1.00 42.44 86 PRO A C 1
ATOM 672 O O . PRO A 1 86 ? 19.294 13.219 -6.332 1.00 42.44 86 PRO A O 1
ATOM 675 N N . ASN A 1 87 ? 19.005 13.926 -4.242 1.00 40.50 87 ASN A N 1
ATOM 676 C CA . ASN A 1 87 ? 20.322 13.465 -3.777 1.00 40.50 87 ASN A CA 1
ATOM 677 C C . ASN A 1 87 ? 20.304 12.030 -3.217 1.00 40.50 87 ASN A C 1
ATOM 679 O O . ASN A 1 87 ? 21.361 11.442 -3.000 1.00 40.50 87 ASN A O 1
ATOM 683 N N . LEU A 1 88 ? 19.127 11.452 -2.940 1.00 42.22 88 LEU A N 1
ATOM 684 C CA . LEU A 1 88 ? 19.031 10.151 -2.257 1.00 42.22 88 LEU A CA 1
ATOM 685 C C . LEU A 1 88 ? 18.740 8.976 -3.204 1.00 42.22 88 LEU A C 1
ATOM 687 O O . LEU A 1 88 ? 19.169 7.850 -2.945 1.00 42.22 88 LEU A O 1
ATOM 691 N N . VAL A 1 89 ? 18.053 9.233 -4.323 1.00 46.53 89 VAL A N 1
ATOM 692 C CA . VAL A 1 89 ? 17.673 8.192 -5.297 1.00 46.53 89 VAL A CA 1
ATOM 693 C C . VAL A 1 89 ? 18.866 7.786 -6.171 1.00 46.53 89 VAL A C 1
ATOM 695 O O . VAL A 1 89 ? 19.028 6.610 -6.485 1.00 46.53 89 VAL A O 1
ATOM 698 N N . ALA A 1 90 ? 19.755 8.732 -6.496 1.00 43.81 90 ALA A N 1
ATOM 699 C CA . ALA A 1 90 ? 20.998 8.440 -7.210 1.00 43.81 90 ALA A CA 1
ATOM 700 C C . ALA A 1 90 ? 21.951 7.570 -6.366 1.00 43.81 90 ALA A C 1
ATOM 702 O O . ALA A 1 90 ? 22.510 6.596 -6.867 1.00 43.81 90 ALA A O 1
ATOM 703 N N . ASN A 1 91 ? 22.051 7.852 -5.061 1.00 39.78 91 ASN A N 1
ATOM 704 C CA . ASN A 1 91 ? 22.931 7.117 -4.149 1.00 39.78 91 ASN A CA 1
ATOM 705 C C . ASN A 1 91 ? 22.433 5.700 -3.828 1.00 39.78 91 ASN A C 1
ATOM 707 O O . ASN A 1 91 ? 23.242 4.803 -3.617 1.00 39.78 91 ASN A O 1
ATOM 711 N N . THR A 1 92 ? 21.121 5.450 -3.843 1.00 46.75 92 THR A N 1
ATOM 712 C CA . THR A 1 92 ? 20.588 4.083 -3.677 1.00 46.75 92 THR A CA 1
ATOM 713 C C . THR A 1 92 ? 20.738 3.234 -4.940 1.00 46.75 92 THR A C 1
ATOM 715 O O . THR A 1 92 ? 20.870 2.014 -4.837 1.00 46.75 92 THR A O 1
ATOM 718 N N . PHE A 1 93 ? 20.778 3.860 -6.121 1.00 48.84 93 PHE A N 1
ATOM 719 C CA . PHE A 1 93 ? 20.975 3.156 -7.389 1.00 48.84 93 PHE A CA 1
ATOM 720 C C . PHE A 1 93 ? 22.415 2.647 -7.583 1.00 48.84 93 PHE A C 1
ATOM 722 O O . PHE A 1 93 ? 22.611 1.589 -8.179 1.00 48.84 93 PHE A O 1
ATOM 729 N N . GLU A 1 94 ? 23.411 3.351 -7.037 1.00 46.50 94 GLU A N 1
ATOM 730 C CA . GLU A 1 94 ? 24.821 2.926 -7.044 1.00 46.50 94 GLU A CA 1
ATOM 731 C C . GLU A 1 94 ? 25.108 1.769 -6.063 1.00 46.50 94 GLU A C 1
ATOM 733 O O . GLU A 1 94 ? 25.929 0.908 -6.360 1.00 46.50 94 GLU A O 1
ATOM 738 N N . ILE A 1 95 ? 24.386 1.667 -4.938 1.00 42.81 95 ILE A N 1
ATOM 739 C CA . ILE A 1 95 ? 24.607 0.613 -3.920 1.00 42.81 95 ILE A CA 1
ATOM 740 C C . ILE A 1 95 ? 24.176 -0.788 -4.408 1.00 42.81 95 ILE A C 1
ATOM 742 O O . ILE A 1 95 ? 24.720 -1.795 -3.960 1.00 42.81 95 ILE A O 1
ATOM 746 N N . LEU A 1 96 ? 23.223 -0.882 -5.343 1.00 46.44 96 LEU A N 1
ATOM 747 C CA . LEU A 1 96 ? 22.742 -2.161 -5.896 1.00 46.44 96 LEU A CA 1
ATOM 748 C C . LEU A 1 96 ? 23.514 -2.642 -7.137 1.00 46.44 96 LEU A C 1
ATOM 750 O O . LEU A 1 96 ? 23.204 -3.714 -7.665 1.00 46.44 96 LEU A O 1
ATOM 754 N N . ARG A 1 97 ? 24.531 -1.907 -7.606 1.00 47.00 97 ARG A N 1
ATOM 755 C CA . ARG A 1 97 ? 25.428 -2.380 -8.670 1.00 47.00 97 ARG A CA 1
ATOM 756 C C . ARG A 1 97 ? 26.472 -3.323 -8.053 1.00 47.00 97 ARG A C 1
ATOM 758 O O . ARG A 1 97 ? 27.599 -2.928 -7.785 1.00 47.00 97 ARG A O 1
ATOM 765 N N . MET A 1 98 ? 26.085 -4.576 -7.798 1.00 39.69 98 MET A N 1
ATOM 766 C CA . MET A 1 98 ? 27.039 -5.642 -7.456 1.00 39.69 98 MET A CA 1
ATOM 767 C C . MET A 1 98 ? 28.101 -5.729 -8.570 1.00 39.69 98 MET A C 1
ATOM 769 O O . MET A 1 98 ? 27.721 -5.894 -9.733 1.00 39.69 98 MET A O 1
ATOM 773 N N . PRO A 1 99 ? 29.407 -5.613 -8.267 1.00 43.88 99 PRO A N 1
ATOM 774 C CA . PRO A 1 99 ? 30.442 -5.791 -9.271 1.00 43.88 99 PRO A CA 1
ATOM 775 C C . PRO A 1 99 ? 30.533 -7.281 -9.604 1.00 43.88 99 PRO A C 1
ATOM 777 O O . PRO A 1 99 ? 30.979 -8.090 -8.795 1.00 43.88 99 PRO A O 1
ATOM 780 N N . THR A 1 100 ? 30.100 -7.666 -10.800 1.00 50.78 100 THR A N 1
ATOM 781 C CA . THR A 1 100 ? 30.493 -8.950 -11.383 1.00 50.78 100 THR A CA 1
ATOM 782 C C . THR A 1 100 ? 31.974 -8.854 -11.743 1.00 50.78 100 THR A C 1
ATOM 784 O O . THR A 1 100 ? 32.331 -8.163 -12.698 1.00 50.78 100 THR A O 1
ATOM 787 N N . SER A 1 101 ? 32.833 -9.477 -10.934 1.00 48.62 101 SER A N 1
ATOM 788 C CA . SER A 1 101 ? 34.264 -9.637 -11.202 1.00 48.62 101 SER A CA 1
ATOM 789 C C . SER A 1 101 ? 34.484 -10.530 -12.426 1.00 48.62 101 SER A C 1
ATOM 791 O O . SER A 1 101 ? 33.819 -11.560 -12.555 1.00 48.62 101 SER A O 1
ATOM 793 N N . ALA A 1 102 ? 35.401 -10.098 -13.295 1.00 40.34 102 ALA A N 1
ATOM 794 C CA . ALA A 1 102 ? 35.939 -10.845 -14.431 1.00 40.34 102 ALA A CA 1
ATOM 795 C C . ALA A 1 102 ? 36.762 -12.068 -14.000 1.00 40.34 102 ALA A C 1
ATOM 797 O O . ALA A 1 102 ? 37.281 -12.051 -12.859 1.00 40.34 102 ALA A O 1
#

Foldseek 3Di:
DCPDPPVVVVVQVVVQVVLCVVVVHDPPDDSVVSCVVVVHDHPVVVVVVVVVVVLVVLVVCVPDPVNCVVPVPPPPPPPDDDPDDPPVVVVVVVVPPDDPDD

pLDDT: mean 72.66, std 20.78, range [35.16, 94.31]

Radius of gyration: 19.21 Å; Cα contacts (8 Å, |Δi|>4): 25; chains: 1; bounding box: 55×31×39 Å

Mean predicted aligned error: 13.65 Å